Protein AF-A0AA38CHH9-F1 (afdb_monomer)

Secondary structure (DSSP, 8-state):
-B-TTS-B----SS-SS--------SSS--B-----SSPPTT-----------GGGGS-HHHHHHHHT--THHHHHHHHHHHHHHHHHHHHHHHHHHHHHH-

Foldseek 3Di:
DAAQVGDDPDDDPPDPDDDDDDDHPDDDDDDDDDDDDDDDVPDDDDDDDDDDDDLRRDPLVVVCVVVVPDDVRSVVVSVVSVVVVVVVVVVVVVVVVVVVVD

Radius of gyration: 19.18 Å; Cα contacts (8 Å, |Δi|>4): 41; chains: 1; bounding box: 42×47×44 Å

Structure (mmCIF, N/CA/C/O backbone):
data_AF-A0AA38CHH9-F1
#
_entry.id   AF-A0AA38CHH9-F1
#
loop_
_atom_site.group_PDB
_atom_site.id
_atom_site.type_symbol
_atom_site.label_atom_id
_atom_site.label_alt_id
_atom_site.label_comp_id
_atom_site.label_asym_id
_atom_site.label_entity_id
_atom_site.label_seq_id
_atom_site.pdbx_PDB_ins_code
_atom_site.Cartn_x
_atom_site.Cartn_y
_atom_site.Cartn_z
_atom_site.occupancy
_atom_site.B_iso_or_equiv
_atom_site.auth_seq_id
_atom_site.auth_comp_id
_atom_site.auth_asym_id
_atom_site.auth_atom_id
_atom_site.pdbx_PDB_model_num
ATOM 1 N N . VAL A 1 1 ? 3.744 -6.572 -11.749 1.00 92.62 1 VAL A N 1
ATOM 2 C CA . VAL A 1 1 ? 3.435 -7.160 -10.432 1.00 92.62 1 VAL A CA 1
ATOM 3 C C . VAL A 1 1 ? 2.429 -8.258 -10.628 1.00 92.62 1 VAL A C 1
ATOM 5 O O . VAL A 1 1 ? 1.389 -7.990 -11.219 1.00 92.62 1 VAL A O 1
ATOM 8 N N . ASN A 1 2 ? 2.743 -9.451 -10.137 1.00 95.19 2 ASN A N 1
ATOM 9 C CA . ASN A 1 2 ? 1.905 -10.632 -10.292 1.00 95.19 2 ASN A CA 1
ATOM 10 C C . ASN A 1 2 ? 1.374 -11.102 -8.933 1.00 95.19 2 ASN A C 1
ATOM 12 O O . ASN A 1 2 ? 2.074 -10.968 -7.922 1.00 95.19 2 ASN A O 1
ATOM 16 N N . SER A 1 3 ? 0.142 -11.614 -8.923 1.00 95.38 3 SER A N 1
ATOM 17 C CA . SER A 1 3 ? -0.506 -12.229 -7.762 1.00 95.38 3 SER A CA 1
ATOM 18 C C . SER A 1 3 ? 0.081 -13.618 -7.464 1.00 95.38 3 SER A C 1
ATOM 20 O O . SER A 1 3 ? 0.755 -14.195 -8.326 1.00 95.38 3 SER A O 1
ATOM 22 N N . PRO A 1 4 ? -0.205 -14.194 -6.281 1.00 96.44 4 PRO A N 1
ATOM 23 C CA . PRO A 1 4 ? 0.247 -15.538 -5.920 1.00 96.44 4 PRO A CA 1
ATOM 24 C C . PRO A 1 4 ? -0.200 -16.636 -6.895 1.00 96.44 4 PRO A C 1
ATOM 26 O O . PRO A 1 4 ? 0.480 -17.652 -7.018 1.00 96.44 4 PRO A O 1
ATOM 29 N N . TYR A 1 5 ? -1.313 -16.426 -7.606 1.00 94.12 5 TYR A N 1
ATOM 30 C CA . TYR A 1 5 ? -1.864 -17.382 -8.572 1.00 94.12 5 TYR A CA 1
ATOM 31 C C . TYR A 1 5 ? -1.569 -17.019 -10.035 1.00 94.12 5 TYR A C 1
ATOM 33 O O . TYR A 1 5 ? -2.050 -17.692 -10.943 1.00 94.12 5 TYR A O 1
ATOM 41 N N . GLY A 1 6 ? -0.736 -16.000 -10.273 1.00 90.62 6 GLY A N 1
ATOM 42 C CA . GLY A 1 6 ? -0.230 -15.663 -11.605 1.00 90.62 6 GLY A CA 1
ATOM 43 C C . GLY A 1 6 ? -0.976 -14.545 -12.335 1.00 90.62 6 GLY A C 1
ATOM 44 O O . GLY A 1 6 ? -0.618 -14.244 -13.473 1.00 90.62 6 GLY A O 1
ATOM 45 N N . ASP A 1 7 ? -1.949 -13.885 -11.703 1.00 93.31 7 ASP A N 1
ATOM 46 C CA . ASP A 1 7 ? -2.629 -12.744 -12.320 1.00 93.31 7 ASP A CA 1
ATOM 47 C C . ASP A 1 7 ? -1.705 -11.528 -12.387 1.00 93.31 7 ASP A C 1
ATOM 49 O O . ASP A 1 7 ? -1.089 -11.137 -11.393 1.00 93.31 7 ASP A O 1
ATOM 53 N N . SER A 1 8 ? -1.644 -10.876 -13.548 1.00 94.00 8 SER A N 1
ATOM 54 C CA . SER A 1 8 ? -0.924 -9.611 -13.701 1.00 94.00 8 SER A CA 1
ATOM 55 C C . SER A 1 8 ? -1.745 -8.462 -13.113 1.00 94.00 8 SER A C 1
ATOM 57 O O . SER A 1 8 ? -2.719 -8.006 -13.709 1.00 94.00 8 SER A O 1
ATOM 59 N N . LEU A 1 9 ? -1.320 -7.956 -11.956 1.00 94.19 9 LEU A N 1
ATOM 60 C CA . LEU A 1 9 ? -1.958 -6.842 -11.245 1.00 94.19 9 LEU A CA 1
ATOM 61 C C . LEU A 1 9 ? -1.496 -5.477 -11.758 1.00 94.19 9 LEU A C 1
ATOM 63 O O . LEU A 1 9 ? -2.231 -4.497 -11.674 1.00 94.19 9 LEU A O 1
ATOM 67 N N . HIS A 1 10 ? -0.264 -5.399 -12.260 1.00 94.19 10 HIS A N 1
ATOM 68 C CA . HIS A 1 10 ? 0.298 -4.165 -12.802 1.00 94.19 10 HIS A CA 1
ATOM 69 C C . HIS A 1 10 ? 1.399 -4.465 -13.818 1.00 94.19 10 HIS A C 1
ATOM 71 O O . HIS A 1 10 ? 2.295 -5.258 -13.532 1.00 94.19 10 HIS A O 1
ATOM 77 N N . HIS A 1 11 ? 1.380 -3.784 -14.959 1.00 94.19 11 HIS A N 1
ATOM 78 C CA . HIS A 1 11 ? 2.421 -3.852 -15.982 1.00 94.19 11 HIS A CA 1
ATOM 79 C C . HIS A 1 11 ? 2.593 -2.471 -16.605 1.00 94.19 11 HIS A C 1
ATOM 81 O O . HIS A 1 11 ? 1.599 -1.844 -16.967 1.00 94.19 11 HIS A O 1
ATOM 87 N N . SER A 1 12 ? 3.838 -2.013 -16.718 1.00 92.81 12 SER A N 1
ATOM 88 C CA . SER A 1 12 ? 4.181 -0.738 -17.347 1.00 92.81 12 SER A CA 1
ATOM 89 C C . SER A 1 12 ? 5.518 -0.859 -18.070 1.00 92.81 12 SER A C 1
ATOM 91 O O . SER A 1 12 ? 6.426 -1.541 -17.598 1.00 92.81 12 SER A O 1
ATOM 93 N N . GLU A 1 13 ? 5.649 -0.161 -19.194 1.00 92.44 13 GLU A N 1
ATOM 94 C CA . GLU A 1 13 ? 6.853 -0.148 -20.027 1.00 92.44 13 GLU A CA 1
ATOM 95 C C . GLU A 1 13 ? 7.338 1.288 -20.238 1.00 92.44 13 GLU A C 1
ATOM 97 O O . GLU A 1 13 ? 6.543 2.226 -20.205 1.00 92.44 13 GLU A O 1
ATOM 102 N N . ASN A 1 14 ? 8.643 1.458 -20.478 1.00 88.56 14 ASN A N 1
ATOM 103 C CA . ASN A 1 14 ? 9.278 2.760 -20.726 1.00 88.56 14 ASN A CA 1
ATOM 104 C C . ASN A 1 14 ? 9.043 3.795 -19.606 1.00 88.56 14 ASN A C 1
ATOM 106 O O . ASN A 1 14 ? 8.836 4.979 -19.868 1.00 88.56 14 ASN A O 1
ATOM 110 N N . VAL A 1 15 ? 9.079 3.347 -18.348 1.00 88.69 15 VAL A N 1
ATOM 111 C CA . VAL A 1 15 ? 8.873 4.194 -17.164 1.00 88.69 15 VAL A CA 1
ATOM 112 C C . VAL A 1 15 ? 10.214 4.597 -16.559 1.00 88.69 15 VAL A C 1
ATOM 114 O O . VAL A 1 15 ? 11.039 3.739 -16.260 1.00 88.69 15 VAL A O 1
ATOM 117 N N . TRP A 1 16 ? 10.414 5.901 -16.349 1.00 87.56 16 TRP A N 1
ATOM 118 C CA . TRP A 1 16 ? 11.604 6.444 -15.675 1.00 87.56 16 TRP A CA 1
ATOM 119 C C . TRP A 1 16 ? 11.361 6.719 -14.183 1.00 87.56 16 TRP A C 1
ATOM 121 O O . TRP A 1 16 ? 12.244 6.522 -13.357 1.00 87.56 16 TRP A O 1
ATOM 131 N N . LEU A 1 17 ? 10.143 7.146 -13.837 1.00 91.69 17 LEU A N 1
ATOM 132 C CA . LEU A 1 17 ? 9.663 7.356 -12.473 1.00 91.69 17 LEU A CA 1
ATOM 133 C C . LEU A 1 17 ? 8.175 6.999 -12.424 1.00 91.69 17 LEU A C 1
ATOM 135 O O . LEU A 1 17 ? 7.432 7.331 -13.349 1.00 91.69 17 LEU A O 1
ATOM 139 N N . GLY A 1 18 ? 7.729 6.358 -11.347 1.00 90.00 18 GLY A N 1
ATOM 140 C CA . GLY A 1 18 ? 6.317 6.050 -11.163 1.00 90.00 18 GLY A CA 1
ATOM 141 C C . GLY A 1 18 ? 5.987 5.593 -9.750 1.00 90.00 18 GLY A C 1
ATOM 142 O O . GLY A 1 18 ? 6.851 5.127 -9.014 1.00 90.00 18 GLY A O 1
ATOM 143 N N . GLN A 1 19 ? 4.709 5.712 -9.402 1.00 89.50 19 GLN A N 1
ATOM 144 C CA . GLN A 1 19 ? 4.118 5.163 -8.189 1.00 89.50 19 GLN A CA 1
ATOM 145 C C . GLN A 1 19 ? 2.889 4.356 -8.594 1.00 89.50 19 GLN A C 1
ATOM 147 O O . GLN A 1 19 ? 2.079 4.805 -9.406 1.00 89.50 19 GLN A O 1
ATOM 152 N N . PHE A 1 20 ? 2.738 3.170 -8.018 1.00 89.12 20 PHE A N 1
ATOM 153 C CA . PHE A 1 20 ? 1.560 2.339 -8.215 1.00 89.12 20 PHE A CA 1
ATOM 154 C C . PHE A 1 20 ? 1.157 1.704 -6.886 1.00 89.12 20 PHE A C 1
ATOM 156 O O . PHE A 1 20 ? 1.983 1.495 -6.000 1.00 89.12 20 PHE A O 1
ATOM 163 N N . GLY A 1 21 ? -0.127 1.394 -6.755 1.00 89.62 21 GLY A N 1
ATOM 164 C CA . GLY A 1 21 ? -0.686 0.723 -5.592 1.00 89.62 21 GLY A CA 1
ATOM 165 C C . GLY A 1 21 ? -1.780 -0.236 -6.029 1.00 89.62 21 GLY A C 1
ATOM 166 O O . GLY A 1 21 ? -2.450 -0.014 -7.038 1.00 89.62 21 GLY A O 1
ATOM 167 N N . PHE A 1 22 ? -1.944 -1.319 -5.284 1.00 90.50 22 PHE A N 1
ATOM 168 C CA . PHE A 1 22 ? -3.007 -2.291 -5.495 1.00 90.50 22 PHE A CA 1
ATOM 169 C C . PHE A 1 22 ? -3.417 -2.886 -4.150 1.00 90.50 22 PHE A C 1
ATOM 171 O O . PHE A 1 22 ? -2.643 -2.889 -3.193 1.00 90.50 22 PHE A O 1
ATOM 178 N N . THR A 1 23 ? -4.636 -3.411 -4.083 1.00 90.19 23 THR A N 1
ATOM 179 C CA . THR A 1 23 ? -5.114 -4.148 -2.913 1.00 90.19 23 THR A CA 1
ATOM 180 C C . THR A 1 23 ? -4.935 -5.637 -3.161 1.00 90.19 23 THR A C 1
ATOM 182 O O . THR A 1 23 ? -5.477 -6.179 -4.125 1.00 90.19 23 THR A O 1
ATOM 185 N N . SER A 1 24 ? -4.176 -6.301 -2.291 1.00 90.88 24 SER A N 1
ATOM 186 C CA . SER A 1 24 ? -4.077 -7.759 -2.269 1.00 90.88 24 SER A CA 1
ATOM 187 C C . SER A 1 24 ? -5.453 -8.363 -1.988 1.00 90.88 24 SER A C 1
ATOM 189 O O . SER A 1 24 ? -6.042 -8.081 -0.946 1.00 90.88 24 SER A O 1
ATOM 191 N N . LYS A 1 25 ? -5.967 -9.185 -2.905 1.00 90.00 25 LYS A N 1
ATOM 192 C CA . LYS A 1 25 ? -7.242 -9.902 -2.713 1.00 90.00 25 LYS A CA 1
ATOM 193 C 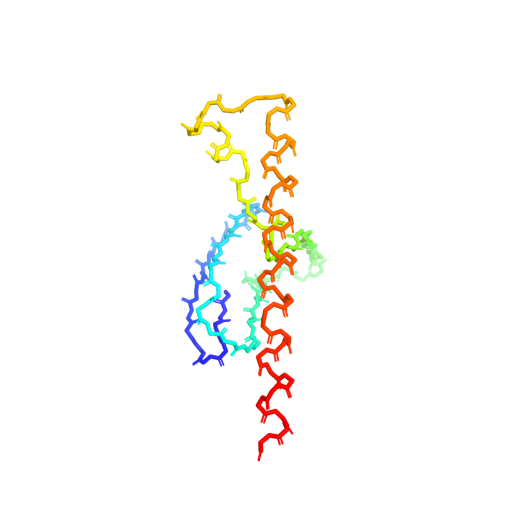C . LYS A 1 25 ? -7.053 -11.272 -2.078 1.00 90.00 25 LYS A C 1
ATOM 195 O O . LYS A 1 25 ? -7.984 -11.828 -1.513 1.00 90.00 25 LYS A O 1
ATOM 200 N N . GLU A 1 26 ? -5.846 -11.805 -2.191 1.00 90.12 26 GLU A N 1
ATOM 201 C CA . GLU A 1 26 ? -5.522 -13.175 -1.832 1.00 90.12 26 GLU A CA 1
ATOM 202 C C . GLU A 1 26 ? -4.271 -13.204 -0.964 1.00 90.12 26 GLU A C 1
ATOM 204 O O . GLU A 1 26 ? -3.353 -12.393 -1.132 1.00 90.12 26 GLU A O 1
ATOM 209 N N . SER A 1 27 ? -4.214 -14.163 -0.047 1.00 88.44 27 SER A N 1
ATOM 210 C CA . SER A 1 27 ? -3.008 -14.435 0.726 1.00 88.44 27 SER A CA 1
ATOM 211 C C . SER A 1 27 ? -1.976 -15.162 -0.134 1.00 88.44 27 SER A C 1
ATOM 213 O O . SER A 1 27 ? -2.306 -16.103 -0.851 1.00 88.44 27 SER A O 1
ATOM 215 N N . GLY A 1 28 ? -0.714 -14.749 -0.035 1.00 91.81 28 GLY A N 1
ATOM 216 C CA . GLY A 1 28 ? 0.402 -15.410 -0.705 1.00 91.81 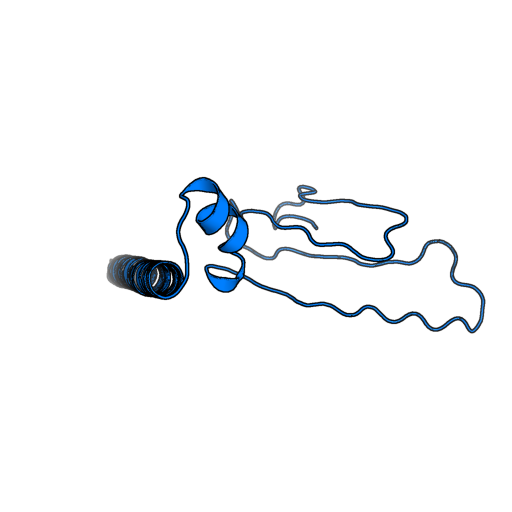28 GLY A CA 1
ATOM 217 C C . GLY A 1 28 ? 1.499 -14.438 -1.123 1.00 91.81 28 GLY A C 1
ATOM 218 O O . GLY A 1 28 ? 1.528 -13.282 -0.697 1.00 91.81 28 GLY A O 1
ATOM 219 N N . THR A 1 29 ? 2.414 -14.917 -1.964 1.00 94.12 29 THR A N 1
ATOM 220 C CA . THR A 1 29 ? 3.553 -14.136 -2.457 1.00 94.12 29 THR A CA 1
ATOM 221 C C . THR A 1 29 ? 3.182 -13.330 -3.695 1.00 94.12 29 THR A C 1
ATOM 223 O O . THR A 1 29 ? 2.799 -13.888 -4.716 1.00 94.12 29 THR A O 1
ATOM 226 N N . TYR A 1 30 ? 3.365 -12.016 -3.617 1.00 94.06 30 TYR A N 1
ATOM 227 C CA . TYR A 1 30 ? 3.262 -11.111 -4.758 1.00 94.06 30 TYR A CA 1
ATOM 228 C C . TYR A 1 30 ? 4.665 -10.797 -5.275 1.00 94.06 30 TYR A C 1
ATOM 230 O O . TYR A 1 30 ? 5.586 -10.591 -4.482 1.00 94.06 30 TYR A O 1
ATOM 238 N N . THR A 1 31 ? 4.845 -10.737 -6.594 1.00 94.12 31 THR A N 1
ATOM 239 C CA . THR A 1 31 ? 6.167 -10.498 -7.201 1.00 94.12 31 THR A CA 1
ATOM 240 C C . THR A 1 31 ? 6.158 -9.249 -8.069 1.00 94.12 31 THR A C 1
ATOM 242 O O . THR A 1 31 ? 5.343 -9.124 -8.985 1.00 94.12 31 THR A O 1
ATOM 245 N N . ALA A 1 32 ? 7.086 -8.327 -7.803 1.00 92.88 32 ALA A N 1
ATOM 246 C CA . ALA A 1 32 ? 7.379 -7.177 -8.650 1.00 92.88 32 ALA A CA 1
ATOM 247 C C . ALA A 1 32 ? 8.698 -7.412 -9.398 1.00 92.88 32 ALA A C 1
ATOM 249 O O . ALA A 1 32 ? 9.700 -7.773 -8.788 1.00 92.88 32 ALA A O 1
ATOM 250 N N . CYS A 1 33 ? 8.682 -7.207 -10.713 1.00 91.50 33 CYS A N 1
ATOM 251 C CA . CYS A 1 33 ? 9.834 -7.416 -11.581 1.00 91.50 33 CYS A CA 1
ATOM 252 C C . CYS A 1 33 ? 10.192 -6.103 -12.279 1.00 91.50 33 CYS A C 1
ATOM 254 O O . CYS A 1 33 ? 9.299 -5.401 -12.751 1.00 91.50 33 CYS A O 1
ATOM 256 N N . PHE A 1 34 ? 11.490 -5.821 -12.375 1.00 90.38 34 PHE A N 1
ATOM 257 C CA . PHE A 1 34 ? 12.051 -4.689 -13.108 1.00 90.38 34 PHE A CA 1
ATOM 258 C C . PHE A 1 34 ? 13.071 -5.232 -14.104 1.00 90.38 34 PHE A C 1
ATOM 260 O O . PHE A 1 34 ? 13.913 -6.053 -13.737 1.00 90.38 34 PHE A O 1
ATOM 267 N N . TRP A 1 35 ? 12.997 -4.802 -15.359 1.00 87.62 35 TRP A N 1
ATOM 268 C CA . TRP A 1 35 ? 13.920 -5.241 -16.402 1.00 87.62 35 TRP A CA 1
ATOM 269 C C . TRP A 1 35 ? 14.188 -4.120 -17.399 1.00 87.62 35 TRP A C 1
ATOM 271 O O . TRP A 1 35 ? 13.399 -3.189 -17.544 1.00 87.62 35 TRP A O 1
ATOM 281 N N . ILE A 1 36 ? 15.307 -4.241 -18.109 1.00 86.69 36 ILE A N 1
ATOM 282 C C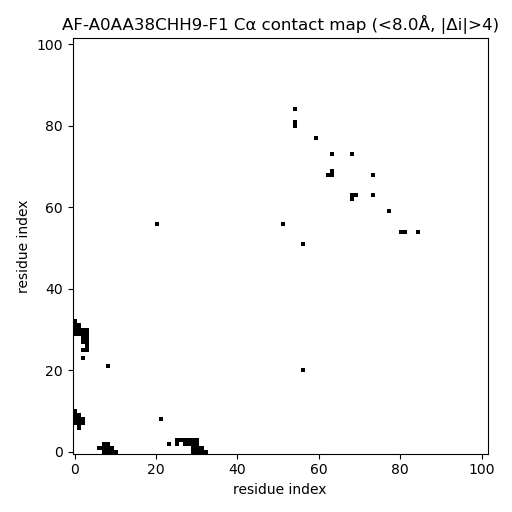A . ILE A 1 36 ? 15.713 -3.313 -19.162 1.00 86.69 36 ILE A CA 1
ATOM 283 C C . ILE A 1 36 ? 15.731 -4.072 -20.475 1.00 86.69 36 ILE A C 1
ATOM 285 O O . ILE A 1 36 ? 16.454 -5.056 -20.636 1.00 86.69 36 ILE A O 1
ATOM 289 N N . THR A 1 37 ? 14.929 -3.604 -21.421 1.00 80.00 37 THR A N 1
ATOM 290 C CA . THR A 1 37 ? 14.881 -4.143 -22.774 1.00 80.00 37 THR A CA 1
ATOM 291 C C . THR A 1 37 ? 16.044 -3.533 -23.557 1.00 80.00 37 THR A C 1
ATOM 293 O O . THR A 1 37 ? 16.013 -2.351 -23.876 1.00 80.00 37 THR A O 1
ATOM 296 N N . ASN A 1 38 ? 17.076 -4.333 -23.843 1.00 79.38 38 ASN A N 1
ATOM 297 C CA . ASN A 1 38 ? 18.305 -3.941 -24.555 1.00 79.38 38 ASN A CA 1
ATOM 298 C C . ASN A 1 38 ? 19.295 -3.057 -23.753 1.00 79.38 38 ASN A C 1
ATOM 300 O O . ASN A 1 38 ? 19.517 -1.895 -24.103 1.00 79.38 38 ASN A O 1
ATOM 304 N N . PRO A 1 39 ? 19.919 -3.586 -22.683 1.00 76.81 39 PRO A N 1
ATOM 305 C CA . PRO A 1 39 ? 20.990 -2.877 -21.987 1.00 76.81 39 PRO A CA 1
ATOM 306 C C . PRO A 1 39 ? 22.191 -2.670 -22.926 1.00 76.81 39 PRO A C 1
ATOM 308 O O . PRO A 1 39 ? 22.650 -3.615 -23.565 1.00 76.81 39 PRO A O 1
ATOM 311 N N . GLN A 1 40 ? 22.717 -1.443 -23.010 1.00 79.06 40 GLN A N 1
ATOM 312 C CA . GLN A 1 40 ? 24.003 -1.215 -23.680 1.00 79.06 40 GLN A CA 1
ATOM 313 C C . GLN A 1 40 ? 25.126 -1.901 -22.888 1.00 79.06 40 GLN A C 1
ATOM 315 O O . GLN A 1 40 ? 25.106 -1.890 -21.655 1.00 79.06 40 GLN A O 1
ATOM 320 N N . GLU A 1 41 ? 26.112 -2.486 -23.575 1.00 77.94 41 GLU A N 1
ATOM 321 C CA . GLU A 1 41 ? 27.277 -3.073 -22.904 1.00 77.94 41 GLU A CA 1
ATOM 322 C C . GLU A 1 41 ? 27.966 -2.024 -22.017 1.00 77.94 41 GLU A C 1
ATOM 324 O O . GLU A 1 41 ? 28.319 -0.936 -22.469 1.00 77.94 41 GLU A O 1
ATOM 329 N N . GLY A 1 42 ? 28.126 -2.343 -20.730 1.00 72.69 42 GLY A N 1
ATOM 330 C CA . GLY A 1 42 ? 28.720 -1.441 -19.738 1.00 72.69 42 GLY A CA 1
ATOM 331 C C . GLY A 1 42 ? 27.764 -0.412 -19.120 1.00 72.69 42 GLY A C 1
ATOM 332 O O . GLY A 1 42 ? 28.197 0.360 -18.265 1.00 72.69 42 GLY A O 1
ATOM 333 N N . ALA A 1 43 ? 26.479 -0.395 -19.491 1.00 75.75 43 ALA A N 1
ATOM 334 C CA . ALA A 1 43 ? 25.495 0.471 -18.850 1.00 75.75 43 ALA A CA 1
ATOM 335 C C . ALA A 1 43 ? 25.045 -0.103 -17.496 1.00 75.75 43 ALA A C 1
ATOM 337 O O . ALA A 1 43 ? 24.377 -1.135 -17.425 1.00 75.75 43 ALA A O 1
ATOM 338 N N . THR A 1 44 ? 25.365 0.604 -16.414 1.00 78.50 44 THR A N 1
ATOM 339 C CA . THR A 1 44 ? 24.807 0.334 -15.085 1.00 78.50 44 THR A CA 1
ATOM 340 C C . THR A 1 44 ? 23.495 1.085 -14.936 1.00 78.50 44 THR A C 1
ATOM 342 O O . THR A 1 44 ? 23.432 2.288 -15.181 1.00 78.50 44 THR A O 1
ATOM 345 N N . SER A 1 45 ? 22.447 0.388 -14.509 1.00 80.81 45 SER A N 1
ATOM 346 C CA . SER A 1 45 ? 21.164 1.004 -14.177 1.00 80.81 45 SER A CA 1
ATOM 347 C C . SER A 1 45 ? 20.857 0.795 -12.706 1.00 80.81 45 SER A C 1
ATOM 349 O O . SER A 1 45 ? 21.087 -0.287 -12.170 1.00 80.81 45 SER A O 1
ATOM 351 N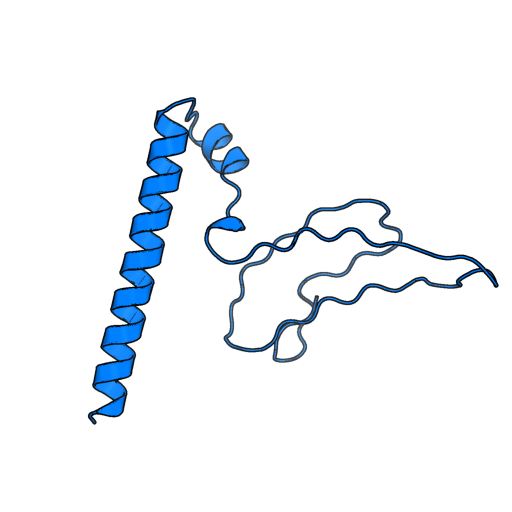 N . SER A 1 46 ? 20.352 1.843 -12.063 1.00 87.62 46 SER A N 1
ATOM 352 C CA . SER A 1 46 ? 19.943 1.821 -10.663 1.00 87.62 46 SER A CA 1
ATOM 353 C C . SER A 1 46 ? 18.439 2.013 -10.588 1.00 87.62 46 SER A C 1
ATOM 355 O O . SER A 1 46 ? 17.890 2.859 -11.293 1.00 87.62 46 SER A O 1
ATOM 357 N N . VAL A 1 47 ? 17.789 1.241 -9.726 1.00 89.06 47 VAL A N 1
ATOM 358 C CA . VAL A 1 47 ? 16.373 1.399 -9.397 1.00 89.06 47 VAL A CA 1
ATOM 359 C C . VAL A 1 47 ? 16.306 1.773 -7.928 1.00 89.06 47 VAL A C 1
ATOM 361 O O . VAL A 1 47 ? 16.778 1.021 -7.078 1.00 89.06 47 VAL A O 1
ATOM 364 N N . ASP A 1 48 ? 15.747 2.944 -7.650 1.00 93.25 48 ASP A N 1
ATOM 365 C CA . ASP A 1 48 ? 15.362 3.336 -6.299 1.00 93.25 48 ASP A CA 1
ATOM 366 C C . ASP A 1 48 ? 13.923 2.866 -6.050 1.00 93.25 48 ASP A C 1
ATOM 368 O O . ASP A 1 48 ? 13.055 3.038 -6.912 1.00 93.25 48 ASP A O 1
ATOM 372 N N . LEU A 1 49 ? 13.691 2.202 -4.918 1.00 92.44 49 LEU A N 1
ATOM 373 C CA . LEU A 1 49 ? 12.410 1.581 -4.599 1.00 92.44 49 LEU A CA 1
ATOM 374 C C . LEU A 1 49 ? 11.990 1.926 -3.170 1.00 92.44 49 LEU A C 1
ATOM 376 O O . LEU A 1 49 ? 12.562 1.418 -2.207 1.00 92.44 49 LEU A O 1
ATOM 380 N N . ASP A 1 50 ? 10.918 2.707 -3.054 1.00 93.94 50 ASP A N 1
ATOM 381 C CA . ASP A 1 50 ? 10.158 2.870 -1.815 1.00 93.94 50 ASP A CA 1
ATOM 382 C C . ASP A 1 50 ? 8.978 1.887 -1.818 1.00 93.94 50 ASP A C 1
ATOM 384 O O . ASP A 1 50 ? 8.043 2.010 -2.613 1.00 93.94 50 ASP A O 1
ATOM 388 N N . TRP A 1 51 ? 9.039 0.873 -0.951 1.00 91.94 51 TRP A N 1
ATOM 389 C CA . TRP A 1 51 ? 8.023 -0.174 -0.860 1.00 91.94 51 TRP A CA 1
ATOM 390 C C . TRP A 1 51 ? 7.194 -0.032 0.417 1.00 91.94 51 TRP A C 1
ATOM 392 O O . TRP A 1 51 ? 7.714 -0.146 1.528 1.00 91.94 51 TRP A O 1
ATOM 402 N N . LYS A 1 52 ? 5.876 0.137 0.259 1.00 93.12 52 LYS A N 1
ATOM 403 C CA . LYS A 1 52 ? 4.921 0.279 1.368 1.00 93.12 52 LYS A CA 1
ATOM 404 C C . LYS A 1 52 ? 3.852 -0.802 1.303 1.00 93.12 52 LYS A C 1
ATOM 406 O O . LYS A 1 52 ? 3.396 -1.179 0.228 1.00 93.12 52 LYS A O 1
ATOM 411 N N . VAL A 1 53 ? 3.425 -1.275 2.470 1.00 90.38 53 VAL A N 1
ATOM 412 C CA . VAL A 1 53 ? 2.344 -2.259 2.624 1.00 90.38 53 VAL A CA 1
ATOM 413 C C . VAL A 1 53 ? 1.397 -1.844 3.744 1.00 90.38 53 VAL A C 1
ATOM 415 O O . VAL A 1 53 ? 1.760 -1.058 4.623 1.00 90.38 53 VAL A O 1
ATOM 418 N N . GLY A 1 54 ? 0.179 -2.386 3.719 1.00 89.12 54 GLY A N 1
ATOM 419 C CA . GLY A 1 54 ? -0.832 -2.126 4.740 1.00 89.12 54 GLY A CA 1
ATOM 420 C C . GLY A 1 54 ? -1.152 -0.637 4.869 1.00 89.12 54 GLY A C 1
ATOM 421 O O . GLY A 1 54 ? -1.259 0.078 3.874 1.00 89.12 54 GLY A O 1
ATOM 422 N N . LEU A 1 55 ? -1.272 -0.159 6.106 1.00 89.44 55 LEU A N 1
ATOM 423 C CA . LEU A 1 55 ? -1.642 1.226 6.403 1.00 89.44 55 LEU A CA 1
ATOM 424 C C . LEU A 1 55 ? -0.678 2.262 5.804 1.00 89.44 55 LEU A C 1
ATOM 426 O O . LEU A 1 55 ? -1.110 3.333 5.385 1.00 89.44 55 LEU A O 1
ATOM 430 N N . ALA A 1 56 ? 0.617 1.943 5.733 1.00 88.81 56 ALA A N 1
ATOM 431 C CA . ALA A 1 56 ? 1.620 2.847 5.175 1.00 88.81 56 ALA A CA 1
ATOM 432 C C . ALA A 1 56 ? 1.431 3.075 3.666 1.00 88.81 56 ALA A C 1
ATOM 434 O O . ALA A 1 56 ? 1.865 4.098 3.146 1.00 88.81 56 ALA A O 1
ATOM 435 N N . ALA A 1 57 ? 0.773 2.146 2.965 1.00 91.12 57 ALA A N 1
ATOM 436 C CA . ALA A 1 57 ? 0.445 2.278 1.547 1.00 91.12 57 ALA A CA 1
ATOM 437 C C . ALA A 1 57 ? -0.858 3.062 1.291 1.00 91.12 57 ALA A C 1
ATOM 439 O O . ALA A 1 57 ? -1.207 3.301 0.135 1.00 91.12 57 ALA A O 1
ATOM 440 N N . LYS A 1 58 ? -1.599 3.450 2.341 1.00 88.62 58 LYS A N 1
ATOM 441 C CA . LYS A 1 58 ? -2.851 4.207 2.216 1.00 88.62 58 LYS A CA 1
ATOM 442 C C . LYS A 1 58 ? -2.557 5.633 1.743 1.00 88.62 58 LYS A C 1
ATOM 444 O O . LYS A 1 58 ? -1.698 6.318 2.295 1.00 88.62 58 LYS A O 1
ATOM 449 N N . ASP A 1 59 ? -3.297 6.089 0.735 1.00 88.69 59 ASP A N 1
ATOM 450 C CA . ASP A 1 59 ? -3.156 7.437 0.178 1.00 88.69 59 ASP A CA 1
ATOM 451 C C . ASP A 1 59 ? -3.899 8.465 1.045 1.00 88.69 59 ASP A C 1
ATOM 453 O O . ASP A 1 59 ? -5.030 8.882 0.769 1.00 88.69 59 ASP A O 1
ATOM 457 N N . TRP A 1 60 ? -3.246 8.843 2.142 1.00 90.50 60 TRP A N 1
ATOM 458 C CA . TRP A 1 60 ? -3.745 9.845 3.079 1.00 90.50 60 TRP A CA 1
ATOM 459 C C . TRP A 1 60 ? -3.915 11.222 2.447 1.00 90.50 60 TRP A C 1
ATOM 461 O O . TRP A 1 60 ? -4.790 11.967 2.871 1.00 90.50 60 TRP A O 1
ATOM 471 N N . GLU A 1 61 ? -3.117 11.558 1.434 1.00 89.19 61 GLU A N 1
ATOM 472 C CA . GLU A 1 61 ? -3.205 12.847 0.751 1.00 89.19 61 GLU A CA 1
ATOM 473 C C . GLU A 1 61 ? -4.495 12.944 -0.069 1.00 89.19 61 GLU A C 1
ATOM 475 O O . GLU A 1 61 ? -5.208 13.950 -0.017 1.00 89.19 61 GLU A O 1
ATOM 480 N N . THR A 1 62 ? -4.851 11.875 -0.783 1.00 90.06 62 THR A N 1
ATOM 481 C CA . THR A 1 62 ? -6.125 11.813 -1.504 1.00 90.06 62 THR A CA 1
ATOM 482 C C . THR A 1 62 ? -7.324 11.829 -0.561 1.00 90.06 62 THR A C 1
ATOM 484 O O . THR A 1 62 ? -8.306 12.511 -0.863 1.00 90.06 62 THR A O 1
ATOM 487 N N . ILE A 1 63 ? -7.252 11.139 0.582 1.00 89.25 63 ILE A N 1
ATOM 488 C CA . ILE A 1 63 ? -8.306 11.182 1.611 1.00 89.25 63 ILE A CA 1
ATOM 489 C C . ILE A 1 63 ? -8.446 12.601 2.169 1.00 89.25 63 ILE A C 1
ATOM 491 O O . ILE A 1 63 ? -9.540 13.159 2.141 1.00 89.25 63 ILE A O 1
ATOM 495 N N . ALA A 1 64 ? -7.332 13.216 2.574 1.00 92.69 64 ALA A N 1
ATOM 496 C CA . ALA A 1 64 ? -7.304 14.573 3.108 1.00 92.69 64 ALA A CA 1
ATOM 497 C C . ALA A 1 64 ? -7.932 15.576 2.136 1.00 92.69 64 ALA A C 1
ATOM 499 O O . ALA A 1 64 ? -8.812 16.349 2.508 1.00 92.69 64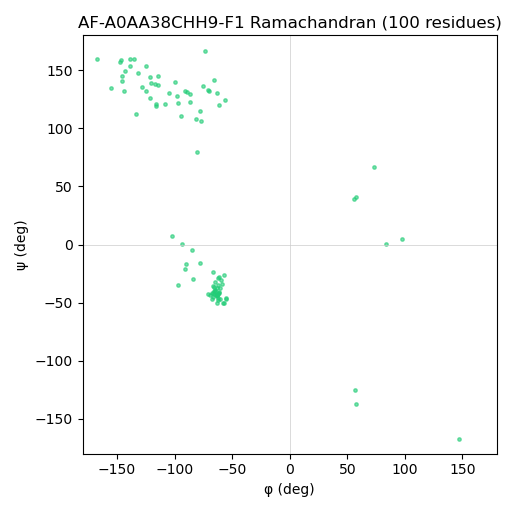 ALA A O 1
ATOM 500 N N . ARG A 1 65 ? -7.551 15.510 0.855 1.00 93.31 65 ARG A N 1
ATOM 501 C CA . ARG A 1 65 ? -8.091 16.389 -0.189 1.00 93.31 65 ARG A CA 1
ATOM 502 C C . ARG A 1 65 ? -9.585 16.169 -0.432 1.00 93.31 65 ARG A C 1
ATOM 504 O O . ARG A 1 65 ? -10.308 17.136 -0.666 1.00 93.31 65 ARG A O 1
ATOM 511 N N . LYS A 1 66 ? -10.043 14.915 -0.427 1.00 93.94 66 LYS A N 1
ATOM 512 C CA . LYS A 1 66 ? -11.449 14.562 -0.669 1.00 93.94 66 LYS A CA 1
ATOM 513 C C . LYS A 1 66 ? -12.347 15.052 0.465 1.00 93.94 66 LYS A C 1
ATOM 515 O O . LYS A 1 66 ? -13.376 15.672 0.194 1.00 93.94 66 LYS A O 1
ATOM 520 N N . ASP A 1 67 ? -11.931 14.799 1.698 1.00 92.56 67 ASP A N 1
ATOM 521 C CA . ASP A 1 67 ? -12.731 15.069 2.893 1.00 92.56 67 ASP A CA 1
ATOM 522 C C . ASP A 1 67 ? -12.426 16.454 3.496 1.00 92.56 67 ASP A C 1
ATOM 524 O O . ASP A 1 67 ? -13.069 16.870 4.454 1.00 92.56 67 ASP A O 1
ATOM 528 N N . LYS A 1 68 ? -11.507 17.208 2.870 1.00 93.44 68 LYS A N 1
ATOM 529 C CA . LYS A 1 68 ? -11.048 18.552 3.269 1.00 93.44 68 LYS A CA 1
ATOM 530 C C . LYS A 1 68 ? -10.483 18.591 4.692 1.00 93.44 68 LYS A C 1
ATOM 532 O O . LYS A 1 68 ? -10.733 19.532 5.438 1.00 93.44 68 LYS A O 1
ATOM 537 N N . ILE A 1 69 ? -9.725 17.557 5.034 1.00 93.56 69 ILE A N 1
ATOM 538 C CA . ILE A 1 69 ? -9.084 17.378 6.335 1.00 93.56 69 ILE A CA 1
ATOM 539 C C . ILE A 1 69 ? -7.686 17.998 6.279 1.00 93.56 69 ILE A C 1
ATOM 541 O O . ILE A 1 69 ? -6.924 17.723 5.349 1.00 93.56 69 ILE A O 1
ATOM 545 N N . GLU A 1 70 ? -7.315 18.801 7.277 1.00 93.25 70 GLU A N 1
ATOM 546 C CA . GLU A 1 70 ? -6.028 19.508 7.295 1.00 93.25 70 GLU A CA 1
ATOM 547 C C . GLU A 1 70 ? -5.365 19.509 8.683 1.00 93.25 70 GLU A C 1
ATOM 549 O O . GLU A 1 70 ? -6.002 19.333 9.723 1.00 93.25 70 GLU A O 1
ATOM 554 N N . GLY A 1 71 ? -4.047 19.733 8.705 1.00 93.44 71 GLY A N 1
ATOM 555 C CA . GLY A 1 71 ? -3.278 19.941 9.933 1.00 93.44 71 GLY A CA 1
ATOM 556 C C . GLY A 1 71 ? -3.406 18.797 10.943 1.00 93.44 71 GLY A C 1
ATOM 557 O O . GLY A 1 71 ? -3.127 17.642 10.631 1.00 93.44 71 GLY A O 1
ATOM 558 N N . VAL A 1 72 ? -3.803 19.131 12.173 1.00 96.06 72 VAL A N 1
ATOM 559 C CA . VAL A 1 72 ? -3.910 18.172 13.289 1.00 96.06 72 VAL A CA 1
ATOM 560 C C . VAL A 1 72 ? -4.987 17.119 13.038 1.00 96.06 72 VAL A C 1
ATOM 562 O O . VAL A 1 72 ? -4.827 15.979 13.461 1.00 96.06 72 VAL A O 1
ATOM 565 N N . GLU A 1 73 ? -6.062 17.476 12.336 1.00 94.88 73 GLU A N 1
ATOM 566 C CA . GLU A 1 73 ? -7.147 16.540 12.041 1.00 94.88 73 GLU A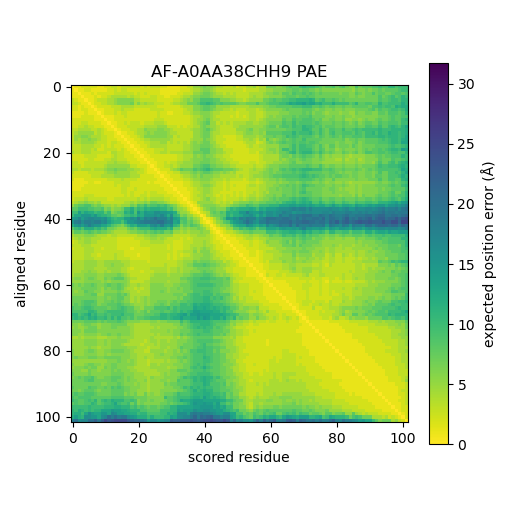 CA 1
ATOM 567 C C . GLU A 1 73 ? -6.640 15.377 11.180 1.00 94.88 73 GLU A C 1
ATOM 569 O O . GLU A 1 73 ? -6.908 14.222 11.497 1.00 94.88 73 GLU A O 1
ATOM 574 N N . LEU A 1 74 ? -5.791 15.659 10.184 1.00 94.81 74 LEU A N 1
ATOM 575 C CA . LEU A 1 74 ? -5.178 14.624 9.348 1.00 94.81 74 LEU A CA 1
ATOM 576 C C . LEU A 1 74 ? -4.300 13.671 10.168 1.00 94.81 74 LEU A C 1
ATOM 578 O O . LEU A 1 74 ? -4.322 12.458 9.954 1.00 94.81 74 LEU A O 1
ATOM 582 N N . GLU A 1 75 ? -3.523 14.207 11.107 1.00 94.62 75 GLU A N 1
ATOM 583 C CA . GLU A 1 75 ? -2.681 13.384 11.976 1.00 94.62 75 GLU A CA 1
ATOM 584 C C . GLU A 1 75 ? -3.520 12.505 12.915 1.00 94.62 75 GLU A C 1
ATOM 586 O O . GLU A 1 75 ? -3.176 11.342 13.135 1.00 94.62 75 GLU A O 1
ATOM 591 N N . LEU A 1 76 ? -4.665 13.001 13.396 1.00 96.06 76 LEU A N 1
ATOM 592 C CA . LEU A 1 76 ? -5.619 12.195 14.160 1.00 96.06 76 LEU A CA 1
ATOM 593 C C . LEU A 1 76 ? -6.251 11.090 13.305 1.00 96.06 76 LEU A C 1
ATOM 595 O O . LEU A 1 76 ? -6.299 9.950 13.759 1.00 96.06 76 LEU A O 1
ATOM 599 N N . THR A 1 77 ? -6.649 11.370 12.062 1.00 94.19 77 THR A N 1
ATOM 600 C CA . THR A 1 77 ? -7.197 10.344 11.153 1.00 94.19 77 THR A CA 1
ATOM 601 C C . THR A 1 77 ? -6.168 9.255 10.829 1.00 94.19 77 THR A C 1
ATOM 603 O O . THR A 1 77 ? -6.502 8.071 10.739 1.00 94.19 77 THR A O 1
ATOM 606 N N . LYS A 1 78 ? -4.888 9.622 10.679 1.00 93.88 78 LYS A N 1
ATOM 607 C CA . LYS A 1 78 ? -3.800 8.644 10.506 1.00 93.88 78 LYS A CA 1
ATOM 608 C C . LYS A 1 78 ? -3.645 7.748 11.735 1.00 93.88 78 LYS A C 1
ATOM 610 O O . LYS A 1 78 ? -3.480 6.537 11.582 1.00 93.88 78 LYS A O 1
ATOM 615 N N . LEU A 1 79 ? -3.701 8.332 12.936 1.00 95.62 79 LEU A N 1
ATOM 616 C CA . LEU A 1 79 ? -3.638 7.593 14.201 1.00 95.62 79 LEU A CA 1
ATOM 617 C C . LEU A 1 79 ? -4.843 6.666 14.377 1.00 95.62 79 LEU A C 1
ATOM 619 O O . LEU A 1 79 ? -4.661 5.512 14.757 1.00 95.62 79 LEU A O 1
ATOM 623 N N . GLU A 1 80 ? -6.045 7.136 14.057 1.00 94.94 80 GLU A N 1
ATOM 624 C CA . GLU A 1 80 ? -7.266 6.329 14.078 1.00 94.94 80 GLU A CA 1
ATOM 625 C C . GLU A 1 80 ? -7.126 5.106 13.167 1.00 94.94 80 GLU A C 1
ATOM 627 O O . GLU A 1 80 ? -7.265 3.977 13.635 1.00 94.94 80 GLU A O 1
ATOM 632 N N . GLY A 1 81 ? -6.701 5.299 11.915 1.00 93.81 81 GLY A N 1
ATOM 633 C CA . GLY A 1 81 ? -6.459 4.178 11.005 1.00 93.81 81 GLY A CA 1
ATOM 634 C C . GLY A 1 81 ? -5.364 3.213 11.482 1.00 93.81 81 GLY A C 1
ATOM 635 O O . GLY A 1 81 ? -5.404 2.027 11.156 1.00 93.81 81 GLY A O 1
ATOM 636 N N . ALA A 1 82 ? -4.392 3.686 12.268 1.00 94.50 82 ALA A N 1
ATOM 637 C CA . ALA A 1 82 ? -3.398 2.817 12.897 1.00 94.50 82 ALA A CA 1
ATOM 638 C C . ALA A 1 82 ? -3.997 1.964 14.012 1.00 94.50 82 ALA A C 1
ATOM 640 O O . ALA A 1 82 ? -3.711 0.768 14.087 1.00 94.50 82 ALA A O 1
ATOM 641 N N . VAL A 1 83 ? -4.847 2.558 14.846 1.00 96.56 83 VAL A N 1
ATOM 642 C CA . VAL A 1 83 ? -5.565 1.838 15.900 1.00 96.56 83 VAL A CA 1
ATOM 643 C C . VAL A 1 83 ? -6.506 0.796 15.297 1.00 96.56 83 VAL A C 1
ATOM 645 O O . VAL A 1 83 ? -6.495 -0.343 15.760 1.00 96.56 83 VAL A O 1
ATOM 648 N N . GLU A 1 84 ? -7.247 1.140 14.241 1.00 95.75 84 GLU A N 1
ATOM 649 C CA . GLU A 1 84 ? -8.113 0.200 13.513 1.00 95.75 84 GLU A CA 1
ATOM 650 C C . GLU A 1 84 ? -7.318 -0.990 12.964 1.00 95.75 84 GLU A C 1
ATOM 652 O O . GLU A 1 84 ? -7.646 -2.138 13.254 1.00 95.75 84 GLU A O 1
ATOM 657 N N . ALA A 1 85 ? -6.207 -0.738 12.264 1.00 92.56 85 ALA A N 1
ATOM 658 C CA . ALA A 1 85 ? -5.379 -1.808 11.707 1.00 92.56 85 ALA A CA 1
ATOM 659 C C . ALA A 1 85 ? -4.808 -2.744 12.790 1.00 92.56 85 ALA A C 1
ATOM 661 O O . ALA A 1 85 ? -4.709 -3.958 12.588 1.00 92.56 85 ALA A O 1
ATOM 662 N N . ILE A 1 86 ? -4.430 -2.194 13.949 1.00 94.12 86 ILE A N 1
ATOM 663 C CA . ILE A 1 86 ? -3.984 -2.989 15.100 1.00 94.12 86 ILE A CA 1
ATOM 664 C C . ILE A 1 86 ? -5.146 -3.820 15.653 1.00 94.12 86 ILE A C 1
ATOM 666 O O . ILE A 1 86 ? -4.961 -5.004 15.939 1.00 94.12 86 ILE A O 1
ATOM 670 N N . HIS A 1 87 ? -6.326 -3.217 15.802 1.00 96.38 87 HIS A N 1
ATOM 671 C CA . HIS A 1 87 ? -7.513 -3.888 16.321 1.00 96.38 87 HIS A CA 1
ATOM 672 C C . HIS A 1 87 ? -7.930 -5.072 15.440 1.00 96.38 87 HIS A C 1
ATOM 674 O O . HIS A 1 87 ? -8.106 -6.179 15.952 1.00 96.38 87 HIS A O 1
ATOM 680 N N . ASP A 1 88 ? -7.980 -4.872 14.125 1.00 93.94 88 ASP A N 1
ATOM 681 C CA . ASP A 1 88 ? -8.313 -5.918 13.155 1.00 93.94 88 ASP A CA 1
ATOM 682 C C . ASP A 1 88 ? -7.306 -7.070 13.199 1.00 93.94 88 ASP A C 1
ATOM 684 O O . ASP A 1 88 ? -7.683 -8.244 13.187 1.00 93.94 88 ASP A O 1
ATOM 688 N N . ASN A 1 89 ? -6.013 -6.758 13.329 1.00 92.69 89 ASN A N 1
ATOM 689 C CA . ASN A 1 89 ? -4.987 -7.785 13.477 1.00 92.69 89 ASN A CA 1
ATOM 690 C C . ASN A 1 89 ? -5.134 -8.566 14.796 1.00 92.69 89 ASN A C 1
ATOM 692 O O . ASN A 1 89 ? -4.923 -9.777 14.821 1.00 92.69 89 ASN A O 1
ATOM 696 N N . PHE A 1 90 ? -5.524 -7.909 15.892 1.00 96.25 90 PHE A N 1
ATOM 697 C CA . PHE A 1 90 ? -5.823 -8.603 17.149 1.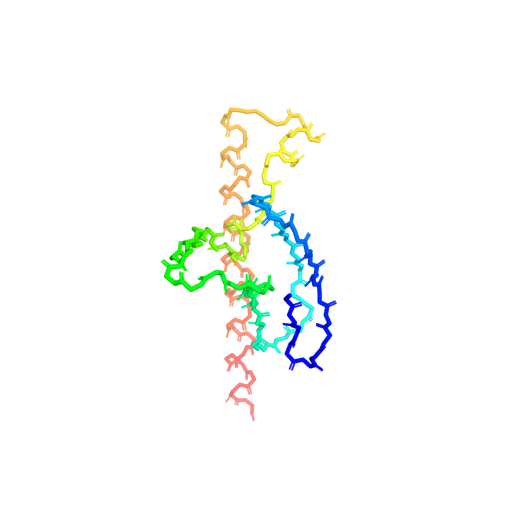00 96.25 90 PHE A CA 1
ATOM 698 C C . PHE A 1 90 ? -6.996 -9.574 17.003 1.00 96.25 90 PHE A C 1
ATOM 700 O O . PHE A 1 90 ? -6.917 -10.694 17.512 1.00 96.25 90 PHE A O 1
ATOM 707 N N . LEU A 1 91 ? -8.060 -9.167 16.307 1.00 96.50 91 LEU A N 1
ATOM 708 C CA . LEU A 1 91 ? -9.200 -10.040 16.024 1.00 96.50 91 LEU A CA 1
ATOM 709 C C . LEU A 1 91 ? -8.772 -11.243 15.180 1.00 96.50 91 LEU A C 1
ATOM 711 O O . LEU A 1 91 ? -9.026 -12.377 15.578 1.00 96.50 91 LEU A O 1
ATOM 715 N N . TYR A 1 92 ? -8.018 -11.007 14.104 1.00 92.88 92 TYR A N 1
ATOM 716 C CA . TYR A 1 92 ? -7.458 -12.069 13.268 1.00 92.88 92 TYR A CA 1
ATOM 717 C C . TYR A 1 92 ? -6.622 -13.079 14.070 1.00 92.88 92 TYR A C 1
ATOM 719 O O . TYR A 1 92 ? -6.785 -14.290 13.916 1.00 92.88 92 TYR A O 1
ATOM 727 N N . LEU A 1 93 ? -5.734 -12.604 14.951 1.00 95.38 93 LEU A N 1
ATOM 728 C CA . LEU A 1 93 ? -4.911 -13.481 15.786 1.00 95.38 93 LEU A CA 1
ATOM 729 C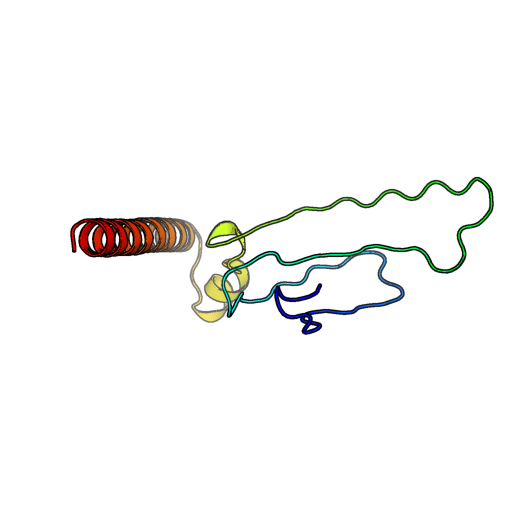 C . LEU A 1 93 ? -5.750 -14.284 16.782 1.00 95.38 93 LEU A C 1
ATOM 731 O O . LEU A 1 93 ? -5.468 -15.462 16.992 1.00 95.38 93 LEU A O 1
ATOM 735 N N . LYS A 1 94 ? -6.772 -13.666 17.380 1.00 96.25 94 LYS A N 1
ATOM 736 C CA . LYS A 1 94 ? -7.690 -14.335 18.308 1.00 96.25 94 LYS A CA 1
ATOM 737 C C . LYS A 1 94 ? -8.470 -15.452 17.609 1.00 96.25 94 LYS A C 1
ATOM 739 O O . LYS A 1 94 ? -8.576 -16.543 18.161 1.00 96.25 94 LYS A O 1
ATOM 744 N N . ASP A 1 95 ? -8.979 -15.196 16.408 1.00 94.94 95 ASP A N 1
ATOM 745 C CA . ASP A 1 95 ? -9.767 -16.178 15.660 1.00 94.94 95 ASP A CA 1
ATOM 746 C C . ASP A 1 95 ? -8.892 -17.365 15.228 1.00 94.94 95 ASP A C 1
ATOM 748 O O . ASP A 1 95 ? -9.258 -18.518 15.444 1.00 94.94 95 ASP A O 1
ATOM 752 N N . ARG A 1 96 ? -7.664 -17.100 14.763 1.00 93.38 96 ARG A N 1
ATOM 753 C CA . ARG A 1 96 ? -6.687 -18.160 14.461 1.00 93.38 96 ARG A CA 1
ATOM 754 C C . ARG A 1 96 ? -6.280 -18.990 15.670 1.00 93.38 96 ARG A C 1
ATOM 756 O O . ARG A 1 96 ? -5.964 -20.166 15.533 1.00 93.38 96 ARG A O 1
ATOM 763 N N . GLU A 1 97 ? -6.199 -18.370 16.840 1.00 95.62 97 GLU A N 1
ATOM 764 C CA . GLU A 1 97 ? -5.874 -19.065 18.082 1.00 95.62 97 GLU A CA 1
ATOM 765 C C . GLU A 1 97 ? -6.988 -20.038 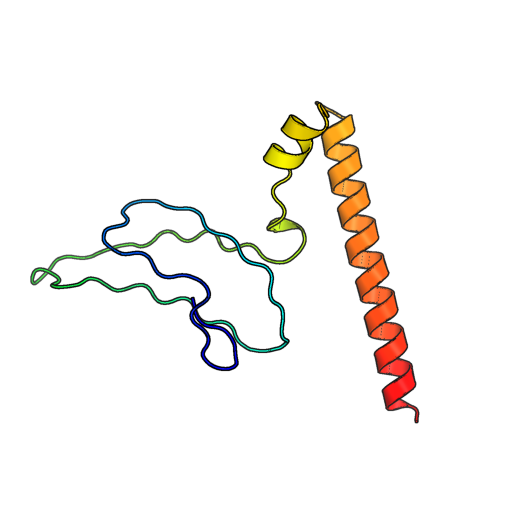18.475 1.00 95.62 97 GLU A C 1
ATOM 767 O O . GLU A 1 97 ? -6.693 -21.178 18.831 1.00 95.62 97 GLU A O 1
ATOM 772 N N . ALA A 1 98 ? -8.247 -19.616 18.329 1.00 95.06 98 ALA A N 1
ATOM 773 C CA . ALA A 1 98 ? -9.409 -20.467 18.551 1.00 95.06 98 ALA A CA 1
ATOM 774 C C . ALA A 1 98 ? -9.445 -21.654 17.574 1.00 95.06 98 ALA A C 1
ATOM 776 O O . ALA A 1 98 ? -9.594 -22.786 18.024 1.00 95.06 98 ALA A O 1
ATOM 777 N N . GLU A 1 99 ? -9.207 -21.422 16.277 1.00 93.44 99 GLU A N 1
ATOM 778 C CA . GLU A 1 99 ? -9.139 -22.485 15.257 1.00 93.44 99 GLU A CA 1
ATOM 779 C C . GLU A 1 99 ? -8.044 -23.528 15.535 1.00 93.44 99 GLU A C 1
ATOM 781 O O . GLU A 1 99 ? -8.197 -24.685 15.171 1.00 93.44 99 GLU A O 1
ATOM 786 N N . MET A 1 100 ? -6.929 -23.148 16.173 1.00 92.50 100 MET A N 1
ATOM 787 C CA . MET A 1 100 ? -5.865 -24.097 16.539 1.00 92.50 100 MET A CA 1
ATOM 788 C C . MET A 1 100 ? -6.190 -24.931 17.787 1.00 92.50 100 MET A C 1
ATOM 790 O O . MET A 1 100 ? -5.478 -25.900 18.065 1.00 92.50 100 MET A O 1
ATOM 794 N N . ARG A 1 101 ? -7.187 -24.525 18.585 1.00 89.44 101 ARG A N 1
ATOM 795 C CA . ARG A 1 101 ? -7.630 -25.252 19.786 1.00 89.44 101 ARG A CA 1
ATOM 796 C C . ARG A 1 101 ? -8.736 -26.269 19.502 1.00 89.44 101 ARG A C 1
ATOM 798 O O . ARG A 1 101 ? -8.981 -27.109 20.370 1.00 89.44 101 ARG A O 1
ATOM 805 N N . GLU A 1 102 ? -9.396 -26.163 18.353 1.00 70.88 102 GLU A N 1
ATOM 806 C CA . GLU A 1 102 ? -10.375 -27.131 17.837 1.00 70.88 102 GLU A CA 1
ATOM 807 C C . GLU A 1 102 ? -9.686 -28.262 17.058 1.00 70.88 102 GLU A C 1
ATOM 809 O O . GLU A 1 102 ? -10.111 -29.427 17.244 1.00 70.88 102 GLU A O 1
#

pLDDT: mean 90.97, std 5.24, range [70.88, 96.56]

Mean predicted aligned error: 5.97 Å

Organism: Taxus chinensis (NCBI:txid29808)

Solvent-accessible surface area (backbone atoms only — not comparable to full-atom values): 6903 Å² total; per-residue (Å²): 54,31,43,66,88,65,51,78,78,46,88,87,75,96,75,90,77,87,87,86,87,82,82,83,88,67,90,72,64,70,50,79,80,87,86,74,89,79,72,57,90,90,66,84,82,86,84,89,81,91,86,65,62,73,78,74,54,54,64,59,67,62,50,25,65,72,74,70,47,57,77,70,55,42,55,49,54,54,50,50,55,49,53,50,56,52,51,54,50,51,50,54,52,53,53,54,52,54,63,75,74,109

Sequence (102 aa):
VNSPYGDSLHHSENVWLGQFGFTSKESGTYTACFWITNPQEGATSSVDLDWKVGLAAKDWETIARKDKIEGVELELTKLEGAVEAIHDNFLYLKDREAEMRE

InterPro domains:
  IPR009038 GOLD domain [PF01105] (3-102)
  IPR009038 GOLD domain [PS50866] (1-78)
  IPR015720 Transmembrane emp24 domain-containing protein [PTHR22811] (1-102)